Protein AF-W7B4Q8-F1 (afdb_monomer_lite)

Structure (mmCIF, N/CA/C/O backbone):
data_AF-W7B4Q8-F1
#
_entry.id   AF-W7B4Q8-F1
#
loop_
_atom_site.group_PDB
_atom_site.id
_atom_site.type_symbol
_atom_site.label_atom_id
_atom_site.label_alt_id
_atom_site.label_comp_id
_atom_site.label_asym_id
_atom_site.label_entity_id
_atom_site.label_seq_id
_atom_site.pdbx_PDB_ins_code
_atom_site.Cartn_x
_atom_site.Cartn_y
_atom_site.Cartn_z
_atom_site.occupancy
_atom_site.B_iso_or_equiv
_atom_site.auth_seq_id
_atom_site.auth_comp_id
_atom_site.auth_asym_id
_atom_site.auth_atom_id
_atom_site.pdbx_PDB_model_num
ATOM 1 N N . MET A 1 1 ? 32.541 -1.571 -43.844 1.00 81.00 1 MET A N 1
ATOM 2 C CA . MET A 1 1 ? 32.327 -0.349 -43.034 1.00 81.00 1 MET A CA 1
ATOM 3 C C . MET A 1 1 ? 30.845 -0.137 -42.718 1.00 81.00 1 MET A C 1
ATOM 5 O O . MET A 1 1 ? 30.501 -0.187 -41.549 1.00 81.00 1 MET A O 1
ATOM 9 N N . PHE A 1 2 ? 29.958 -0.037 -43.719 1.00 87.88 2 PHE A N 1
ATOM 10 C CA . PHE A 1 2 ? 28.498 0.097 -43.521 1.00 87.88 2 PHE A CA 1
ATOM 11 C C . PHE A 1 2 ? 27.864 -1.032 -42.681 1.00 87.88 2 PHE A C 1
ATOM 13 O O . PHE A 1 2 ? 27.073 -0.767 -41.786 1.00 87.88 2 PHE A O 1
ATOM 20 N N . TYR A 1 3 ? 28.285 -2.282 -42.897 1.00 91.50 3 TYR A N 1
ATOM 21 C CA . TYR A 1 3 ? 27.813 -3.447 -42.134 1.00 91.50 3 TYR A CA 1
ATOM 22 C C . TYR A 1 3 ? 28.062 -3.340 -40.616 1.00 91.50 3 TYR A C 1
ATOM 24 O O . TYR A 1 3 ? 27.183 -3.660 -39.825 1.00 91.50 3 TYR A O 1
ATOM 32 N N . TYR A 1 4 ? 29.221 -2.821 -40.196 1.00 93.00 4 TYR A N 1
ATOM 33 C CA . TYR A 1 4 ? 29.531 -2.632 -38.773 1.00 93.00 4 TYR A CA 1
ATOM 34 C C . TYR A 1 4 ? 28.688 -1.516 -38.139 1.00 93.00 4 TYR A C 1
ATOM 36 O O . TYR A 1 4 ? 28.281 -1.641 -36.988 1.00 93.00 4 TYR A O 1
ATOM 44 N N . ILE A 1 5 ? 28.375 -0.461 -38.901 1.00 92.69 5 ILE A N 1
ATOM 45 C CA . ILE A 1 5 ? 27.470 0.615 -38.464 1.00 92.69 5 ILE A CA 1
ATOM 46 C C . ILE A 1 5 ? 26.041 0.070 -38.306 1.00 92.69 5 ILE A C 1
ATOM 48 O O . ILE A 1 5 ? 25.386 0.357 -37.306 1.00 92.69 5 ILE A O 1
ATOM 52 N N . LEU A 1 6 ? 25.586 -0.773 -39.242 1.00 93.44 6 LEU A N 1
ATOM 53 C CA . LEU A 1 6 ? 24.279 -1.433 -39.180 1.00 93.44 6 LEU A CA 1
ATOM 54 C C . LEU A 1 6 ? 24.160 -2.355 -37.953 1.00 93.44 6 LEU A C 1
ATOM 56 O O . LEU A 1 6 ? 23.170 -2.288 -37.229 1.00 93.44 6 LEU A O 1
ATOM 60 N N . ILE A 1 7 ? 25.182 -3.178 -37.687 1.00 94.81 7 ILE A N 1
ATOM 61 C CA . ILE A 1 7 ? 25.222 -4.039 -36.494 1.00 94.81 7 ILE A CA 1
ATOM 62 C C . ILE A 1 7 ? 25.191 -3.196 -35.220 1.00 94.81 7 ILE A C 1
ATOM 64 O O . ILE A 1 7 ? 24.412 -3.492 -34.319 1.00 94.81 7 ILE A O 1
ATOM 68 N N . GLY A 1 8 ? 25.999 -2.134 -35.150 1.00 95.06 8 GLY A N 1
ATOM 69 C CA . GLY A 1 8 ? 26.011 -1.235 -33.996 1.00 95.06 8 GLY A CA 1
ATOM 70 C C . GLY A 1 8 ? 24.630 -0.638 -33.717 1.00 95.06 8 GLY A C 1
ATOM 71 O O . GLY A 1 8 ? 24.177 -0.646 -32.576 1.00 95.06 8 GLY A O 1
ATOM 72 N N . PHE A 1 9 ? 23.919 -0.204 -34.760 1.00 95.38 9 PHE A N 1
ATOM 73 C CA . PHE A 1 9 ? 22.564 0.333 -34.637 1.00 95.38 9 PHE A CA 1
ATOM 74 C C . PHE A 1 9 ? 21.558 -0.705 -34.111 1.00 95.38 9 PHE A C 1
ATOM 76 O O . PHE A 1 9 ? 20.783 -0.409 -33.201 1.00 95.38 9 PHE A O 1
ATOM 83 N N . ILE A 1 10 ? 21.610 -1.941 -34.620 1.00 95.50 10 ILE A N 1
ATOM 84 C CA . ILE A 1 10 ? 20.757 -3.044 -34.148 1.00 95.50 10 ILE A CA 1
ATOM 85 C C . ILE A 1 10 ? 21.024 -3.349 -32.667 1.00 95.50 10 ILE A C 1
ATOM 87 O O . ILE A 1 10 ? 20.081 -3.506 -31.892 1.00 95.50 10 ILE A O 1
ATOM 91 N N . VAL A 1 11 ? 22.293 -3.383 -32.250 1.00 95.56 11 VAL A N 1
ATOM 92 C CA . VAL A 1 11 ? 22.673 -3.625 -30.847 1.00 95.56 11 VAL A CA 1
ATOM 93 C C . VAL A 1 11 ? 22.140 -2.525 -29.925 1.00 95.56 11 VAL A C 1
ATOM 95 O O . VAL A 1 11 ? 21.620 -2.833 -28.854 1.00 95.56 11 VAL A O 1
ATOM 98 N N . VAL A 1 12 ? 22.203 -1.257 -30.343 1.00 95.38 12 VAL A N 1
ATOM 99 C CA . VAL A 1 12 ? 21.651 -0.132 -29.567 1.00 95.38 12 VAL A CA 1
ATOM 100 C C . VAL A 1 12 ? 20.137 -0.264 -29.393 1.00 95.38 12 VAL A C 1
ATOM 102 O O . VAL A 1 12 ? 19.634 -0.070 -28.288 1.00 95.38 12 VAL A O 1
ATOM 105 N N . ILE A 1 13 ? 19.408 -0.649 -30.444 1.00 94.75 13 ILE A N 1
ATOM 106 C CA . ILE A 1 13 ? 17.958 -0.871 -30.355 1.00 94.75 13 ILE A CA 1
ATOM 107 C C . ILE A 1 13 ? 17.641 -1.991 -29.358 1.00 94.75 13 ILE A C 1
ATOM 109 O O . ILE A 1 13 ? 16.792 -1.813 -28.485 1.00 94.75 13 ILE A O 1
ATOM 113 N N . ILE A 1 14 ? 18.344 -3.124 -29.440 1.00 94.94 14 ILE A N 1
ATOM 114 C CA . ILE A 1 14 ? 18.151 -4.250 -28.513 1.00 94.94 14 ILE A CA 1
ATOM 115 C C . ILE A 1 14 ? 18.424 -3.815 -27.068 1.00 94.94 14 ILE A C 1
ATOM 117 O O . ILE A 1 14 ? 17.655 -4.157 -26.170 1.00 94.94 14 ILE A O 1
ATOM 121 N N . ALA A 1 15 ? 19.478 -3.028 -26.842 1.00 93.62 15 ALA A N 1
ATOM 122 C CA . ALA A 1 15 ? 19.799 -2.507 -25.520 1.00 93.62 15 ALA A CA 1
ATOM 123 C C . ALA A 1 15 ? 18.676 -1.613 -24.963 1.00 93.62 15 ALA A C 1
ATOM 125 O O . ALA A 1 15 ? 18.305 -1.777 -23.803 1.00 93.62 15 ALA A O 1
ATOM 126 N N . LEU A 1 16 ? 18.089 -0.730 -25.781 1.00 92.62 16 LEU A N 1
ATOM 127 C CA . LEU A 1 16 ? 16.964 0.126 -25.374 1.00 92.62 16 LEU A CA 1
ATOM 128 C C . LEU A 1 16 ? 15.707 -0.678 -25.004 1.00 92.62 16 LEU A C 1
ATOM 130 O O . LEU A 1 16 ? 15.041 -0.370 -24.016 1.00 92.62 16 LEU A O 1
ATOM 134 N N . PHE A 1 17 ? 15.385 -1.733 -25.756 1.00 92.25 17 PHE A N 1
ATOM 135 C CA . PHE A 1 17 ? 14.271 -2.616 -25.396 1.00 92.25 17 PHE A CA 1
ATOM 136 C C . PHE A 1 17 ? 14.559 -3.414 -24.117 1.00 92.25 17 PHE A C 1
ATOM 138 O O . PHE A 1 17 ? 13.674 -3.572 -23.273 1.00 92.25 17 PHE A O 1
ATOM 145 N N . GLY A 1 18 ? 15.800 -3.879 -23.946 1.00 93.50 18 GLY A N 1
ATOM 146 C CA . GLY A 1 18 ? 16.230 -4.611 -22.757 1.00 93.50 18 GLY A CA 1
ATOM 147 C C . GLY A 1 18 ? 16.137 -3.775 -21.479 1.00 93.50 18 GLY A C 1
ATOM 148 O O . GLY A 1 18 ? 15.598 -4.246 -20.475 1.00 93.50 18 GLY A O 1
ATOM 149 N N . THR A 1 19 ? 16.595 -2.521 -21.517 1.00 91.31 19 THR A N 1
ATOM 150 C CA . THR A 1 19 ? 16.492 -1.608 -20.368 1.00 91.31 19 THR A CA 1
ATOM 151 C C . THR A 1 19 ? 15.037 -1.294 -20.029 1.00 91.31 19 THR A C 1
ATOM 153 O O . THR A 1 19 ? 14.667 -1.338 -18.855 1.00 91.31 19 THR A O 1
ATOM 156 N N . GLY A 1 20 ? 14.185 -1.070 -21.035 1.00 92.69 20 GLY A N 1
ATOM 157 C CA . GLY A 1 20 ? 12.750 -0.859 -20.833 1.00 92.69 20 GLY A CA 1
ATOM 158 C C . GLY A 1 20 ? 12.053 -2.049 -20.165 1.00 92.69 20 GLY A C 1
ATOM 159 O O . GLY A 1 20 ? 11.274 -1.860 -19.232 1.00 92.69 20 GLY A O 1
ATOM 160 N N . TYR A 1 21 ? 12.358 -3.280 -20.592 1.00 93.81 21 TYR A N 1
ATOM 161 C CA . TYR A 1 21 ? 11.802 -4.493 -19.979 1.00 93.81 21 TYR A CA 1
ATOM 162 C C . TYR A 1 21 ? 12.229 -4.651 -18.515 1.00 93.81 21 TYR A C 1
ATOM 164 O O . TYR A 1 21 ? 11.404 -4.970 -17.657 1.00 93.81 21 TYR A O 1
ATOM 172 N N . TRP A 1 22 ? 13.507 -4.403 -18.215 1.00 94.81 22 TRP A N 1
ATOM 173 C CA . TRP A 1 22 ? 14.025 -4.522 -16.854 1.00 94.81 22 TRP A CA 1
ATOM 174 C C . TRP A 1 22 ? 13.386 -3.504 -15.900 1.00 94.81 22 TRP A C 1
ATOM 176 O O . TRP A 1 22 ? 12.962 -3.876 -14.806 1.00 94.81 22 TRP A O 1
ATOM 186 N N . LEU A 1 23 ? 13.242 -2.246 -16.335 1.00 94.44 23 LEU A N 1
ATOM 187 C CA . LEU A 1 23 ? 12.561 -1.205 -15.558 1.00 94.44 23 LEU A CA 1
ATOM 188 C C . LEU A 1 23 ? 11.087 -1.542 -15.328 1.00 94.44 23 LEU A C 1
ATOM 190 O O . LEU A 1 23 ? 10.625 -1.476 -14.191 1.00 94.44 23 LEU A O 1
ATOM 194 N N . LYS A 1 24 ? 10.371 -1.984 -16.372 1.00 95.00 24 LYS A N 1
ATOM 195 C CA . LYS A 1 24 ? 8.979 -2.429 -16.239 1.00 95.00 24 LYS A CA 1
ATOM 196 C C . LYS A 1 24 ? 8.849 -3.516 -15.175 1.00 95.00 24 LYS A C 1
ATOM 198 O O . LYS A 1 24 ? 8.032 -3.388 -14.271 1.00 95.00 24 LYS A O 1
ATOM 203 N N . LYS A 1 25 ? 9.697 -4.547 -15.245 1.00 95.62 25 LYS A N 1
ATOM 204 C CA . LYS A 1 25 ? 9.692 -5.645 -14.274 1.00 95.62 25 LYS A CA 1
ATOM 205 C C . LYS A 1 25 ? 9.939 -5.152 -12.847 1.00 95.62 25 LYS A C 1
ATOM 207 O O . LYS A 1 25 ? 9.236 -5.582 -11.942 1.00 95.62 25 LYS A O 1
ATOM 212 N N . LYS A 1 26 ? 10.908 -4.252 -12.653 1.00 96.12 26 LYS A N 1
ATOM 213 C CA . LYS A 1 26 ? 11.238 -3.689 -11.338 1.00 96.12 26 LYS A CA 1
ATOM 214 C C . LYS A 1 26 ? 10.033 -2.996 -10.692 1.00 96.12 26 LYS A C 1
ATOM 216 O O . LYS A 1 26 ? 9.718 -3.295 -9.545 1.00 96.12 26 LYS A O 1
ATOM 221 N N . HIS A 1 27 ? 9.372 -2.100 -11.421 1.00 96.50 27 HIS A N 1
ATOM 222 C CA . HIS A 1 27 ? 8.223 -1.359 -10.895 1.00 96.50 27 HIS A CA 1
ATOM 223 C C . HIS A 1 27 ? 7.001 -2.263 -10.678 1.00 96.50 27 HIS A C 1
ATOM 225 O O . HIS A 1 27 ? 6.356 -2.183 -9.639 1.00 96.50 27 HIS A O 1
ATOM 231 N N . SER A 1 28 ? 6.735 -3.208 -11.591 1.00 94.12 28 SER A N 1
ATOM 232 C CA . SER A 1 28 ? 5.658 -4.190 -11.399 1.00 94.12 28 SER A CA 1
ATOM 233 C C . SER A 1 28 ? 5.841 -5.026 -10.130 1.00 94.12 28 SER A C 1
ATOM 235 O O . SER A 1 28 ? 4.867 -5.293 -9.437 1.00 94.12 28 SER A O 1
ATOM 237 N N . THR A 1 29 ? 7.075 -5.424 -9.795 1.00 96.81 29 THR A N 1
ATOM 238 C CA . THR A 1 29 ? 7.339 -6.126 -8.529 1.00 96.81 29 THR A CA 1
ATOM 239 C C . THR A 1 29 ? 7.046 -5.239 -7.320 1.00 96.81 29 THR A C 1
ATOM 241 O O . THR A 1 29 ? 6.386 -5.701 -6.396 1.00 96.81 29 THR A O 1
ATOM 244 N N . ARG A 1 30 ? 7.482 -3.971 -7.329 1.00 96.31 30 ARG A N 1
ATOM 245 C CA . ARG A 1 30 ? 7.247 -3.055 -6.202 1.00 96.31 30 ARG A CA 1
ATOM 246 C C . ARG A 1 30 ? 5.756 -2.790 -5.975 1.00 96.31 30 ARG A C 1
ATOM 248 O O . ARG A 1 30 ? 5.318 -2.816 -4.830 1.00 96.31 30 ARG A O 1
ATOM 255 N N . ILE A 1 31 ? 4.975 -2.590 -7.037 1.00 96.38 31 ILE A N 1
ATOM 256 C CA . ILE A 1 31 ? 3.518 -2.432 -6.913 1.00 96.38 31 ILE A CA 1
ATOM 257 C C . ILE A 1 31 ? 2.857 -3.691 -6.356 1.00 96.38 31 ILE A C 1
ATOM 259 O O . ILE A 1 31 ? 2.065 -3.574 -5.429 1.00 96.38 31 ILE A O 1
ATOM 263 N N . GLY A 1 32 ? 3.249 -4.883 -6.814 1.00 96.75 32 GLY A N 1
ATOM 264 C CA . GLY A 1 32 ? 2.717 -6.131 -6.258 1.00 96.75 32 GLY A CA 1
ATOM 265 C C . GLY A 1 32 ? 3.011 -6.309 -4.760 1.00 96.75 32 GLY A C 1
ATOM 266 O O . GLY A 1 32 ? 2.182 -6.831 -4.022 1.00 96.75 32 GLY A O 1
ATOM 267 N N . GLU A 1 33 ? 4.163 -5.835 -4.272 1.00 96.94 33 GLU A N 1
ATOM 268 C CA . GLU A 1 33 ? 4.466 -5.831 -2.831 1.00 96.94 33 GLU A CA 1
ATOM 269 C C . GLU A 1 33 ? 3.568 -4.862 -2.042 1.00 96.94 33 GLU A C 1
ATOM 271 O O . GLU A 1 33 ? 3.164 -5.171 -0.918 1.00 96.94 33 GLU A O 1
ATOM 276 N N . LEU A 1 34 ? 3.251 -3.694 -2.609 1.00 97.75 34 LEU A N 1
ATOM 277 C CA . LEU A 1 34 ? 2.350 -2.710 -1.996 1.00 97.75 34 LEU A CA 1
ATOM 278 C C . LEU A 1 34 ? 0.893 -3.194 -2.011 1.00 97.75 34 LEU A C 1
ATOM 280 O O . LEU A 1 34 ? 0.189 -3.034 -1.016 1.00 97.75 34 LEU A O 1
ATOM 284 N N . GLU A 1 35 ? 0.465 -3.847 -3.089 1.00 96.81 35 GLU A N 1
ATOM 285 C CA . GLU A 1 35 ? -0.845 -4.493 -3.194 1.00 96.81 35 GLU A CA 1
ATOM 286 C C . GLU A 1 35 ? -1.016 -5.580 -2.129 1.00 96.81 35 GLU A C 1
ATOM 288 O O . GLU A 1 35 ? -1.977 -5.548 -1.364 1.00 96.81 35 GLU A O 1
ATOM 293 N N . ALA A 1 36 ? -0.031 -6.472 -1.989 1.00 97.06 36 ALA A N 1
ATOM 294 C CA . ALA A 1 36 ? -0.052 -7.518 -0.968 1.00 97.06 36 ALA A CA 1
ATOM 295 C C . ALA A 1 36 ? -0.097 -6.944 0.461 1.00 97.06 36 ALA A C 1
ATOM 297 O O . ALA A 1 36 ? -0.761 -7.493 1.341 1.00 97.06 36 ALA A O 1
ATOM 298 N N . LYS A 1 37 ? 0.585 -5.816 0.714 1.00 96.44 37 LYS A N 1
ATOM 299 C CA . LYS A 1 37 ? 0.461 -5.094 1.992 1.00 96.44 37 LYS A CA 1
ATOM 300 C C . LYS A 1 37 ? -0.951 -4.543 2.201 1.00 96.44 37 LYS A C 1
ATOM 302 O O . LYS A 1 37 ? -1.470 -4.650 3.308 1.00 96.44 37 LYS A O 1
ATOM 307 N N . CYS A 1 38 ? -1.568 -3.969 1.168 1.00 95.81 38 CYS A N 1
ATOM 308 C CA . CYS A 1 38 ? -2.947 -3.479 1.223 1.00 95.81 38 CYS A CA 1
ATOM 309 C C . CYS A 1 38 ? -3.934 -4.606 1.559 1.00 95.81 38 CYS A C 1
ATOM 311 O O . CYS A 1 38 ? -4.741 -4.462 2.478 1.00 95.81 38 CYS A O 1
ATOM 313 N N . GLU A 1 39 ? -3.822 -5.742 0.864 1.00 94.88 39 GLU A N 1
ATOM 314 C CA . GLU A 1 39 ? -4.624 -6.944 1.114 1.00 94.88 39 GLU A CA 1
ATOM 315 C C . GLU A 1 39 ? -4.457 -7.420 2.561 1.00 94.88 39 GLU A C 1
ATOM 317 O O . GLU A 1 39 ? -5.442 -7.593 3.278 1.00 94.88 39 GLU A O 1
ATOM 322 N N . HIS A 1 40 ? -3.215 -7.500 3.050 1.00 95.25 40 HIS A N 1
ATOM 323 C CA . HIS A 1 40 ? -2.968 -7.889 4.434 1.00 95.25 40 HIS A CA 1
ATOM 324 C C . HIS A 1 40 ? -3.647 -6.947 5.443 1.00 95.25 40 HIS A C 1
ATOM 326 O O . HIS A 1 40 ? -4.257 -7.426 6.402 1.00 95.25 40 HIS A O 1
ATOM 332 N N . LEU A 1 41 ? -3.558 -5.625 5.251 1.00 94.44 41 LEU A N 1
ATOM 333 C CA . LEU A 1 41 ? -4.194 -4.651 6.147 1.00 94.44 41 LEU A CA 1
ATOM 334 C C . LEU A 1 41 ? -5.726 -4.757 6.126 1.00 94.44 41 LEU A C 1
ATOM 336 O O . LEU A 1 41 ? -6.367 -4.547 7.157 1.00 94.44 41 LEU A O 1
ATOM 340 N N . ARG A 1 42 ? -6.310 -5.100 4.976 1.00 91.19 42 ARG A N 1
ATOM 341 C CA . ARG A 1 42 ? -7.754 -5.302 4.803 1.00 91.19 42 ARG A CA 1
ATOM 342 C C . ARG A 1 42 ? -8.262 -6.551 5.517 1.00 91.19 42 ARG A C 1
ATOM 344 O O . ARG A 1 42 ? -9.346 -6.519 6.094 1.00 91.19 42 ARG A O 1
ATOM 351 N N . ASP A 1 43 ? -7.461 -7.609 5.522 1.00 92.62 43 ASP A N 1
ATOM 352 C CA . ASP A 1 43 ? -7.791 -8.889 6.154 1.00 92.62 43 ASP A CA 1
ATOM 353 C C . ASP A 1 43 ? -7.668 -8.871 7.687 1.00 92.62 43 ASP A C 1
ATOM 355 O O . ASP A 1 43 ? -8.006 -9.850 8.361 1.00 92.62 43 ASP A O 1
ATOM 359 N N . LEU A 1 44 ? -7.192 -7.769 8.276 1.00 91.00 44 LEU A N 1
ATOM 360 C CA . LEU A 1 44 ? -7.120 -7.639 9.727 1.00 91.00 44 LEU A CA 1
ATOM 361 C C . LEU A 1 44 ? -8.535 -7.688 10.342 1.00 91.00 44 LEU A C 1
ATOM 363 O O . LEU A 1 44 ? -9.409 -6.910 9.949 1.00 91.00 44 LEU A O 1
ATOM 367 N N . PRO A 1 45 ? -8.780 -8.536 11.362 1.00 88.00 45 PRO A N 1
ATOM 368 C CA . PRO A 1 45 ? -10.113 -8.775 11.923 1.00 88.00 45 PRO A CA 1
ATOM 369 C C . PRO A 1 45 ? -10.564 -7.656 12.885 1.00 88.00 45 PRO A C 1
ATOM 371 O O . PRO A 1 45 ? -10.970 -7.902 14.023 1.00 88.00 45 PRO A O 1
ATOM 374 N N . VAL A 1 46 ? -10.499 -6.394 12.449 1.00 88.88 46 VAL A N 1
ATOM 375 C CA . VAL A 1 46 ? -10.808 -5.214 13.276 1.00 88.88 46 VAL A CA 1
ATOM 376 C C . VAL A 1 46 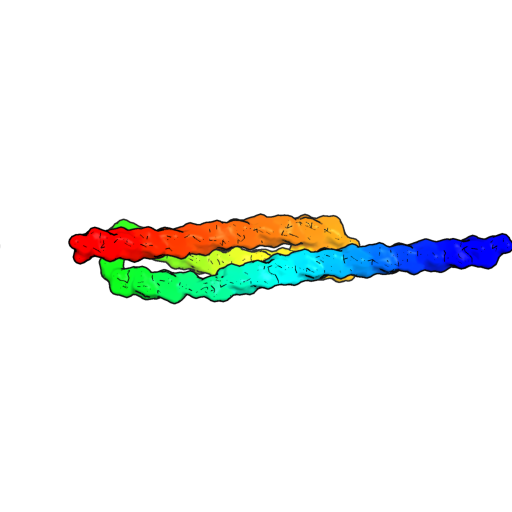? -12.270 -5.214 13.730 1.00 88.88 46 VAL A C 1
ATOM 378 O O . VAL A 1 46 ? -12.562 -4.912 14.887 1.00 88.88 46 VAL A O 1
ATOM 381 N N . ILE A 1 47 ? -13.198 -5.618 12.857 1.00 86.44 47 ILE A N 1
ATOM 382 C CA . ILE A 1 47 ? -14.627 -5.739 13.191 1.00 86.44 47 ILE A CA 1
ATOM 383 C C . ILE A 1 47 ? -14.875 -6.788 14.280 1.00 86.44 47 ILE A C 1
ATOM 385 O O . ILE A 1 47 ? -15.727 -6.577 15.152 1.00 86.44 47 ILE A O 1
ATOM 389 N N . ASP A 1 48 ? -14.134 -7.895 14.267 1.00 87.31 48 ASP A N 1
ATOM 390 C CA . ASP A 1 48 ? -14.271 -8.938 15.284 1.00 87.31 48 ASP A CA 1
ATOM 391 C C . ASP A 1 48 ? -13.771 -8.441 16.642 1.00 87.31 48 ASP A C 1
ATOM 393 O O . ASP A 1 48 ? -14.444 -8.643 17.656 1.00 87.31 48 ASP A O 1
ATOM 397 N N . GLU A 1 49 ? -12.639 -7.732 16.673 1.00 86.06 49 GLU A N 1
ATOM 398 C CA . GLU A 1 49 ? -12.109 -7.109 17.893 1.00 86.06 49 GLU A CA 1
ATOM 399 C C . GLU A 1 49 ? -13.056 -6.031 18.442 1.00 86.06 49 GLU A C 1
ATOM 401 O O . GLU A 1 49 ? -13.396 -6.050 19.629 1.00 86.06 49 GLU A O 1
ATOM 406 N N . LEU A 1 50 ? -13.594 -5.158 17.581 1.00 86.88 50 LEU A N 1
ATOM 407 C CA . LEU A 1 50 ? -14.641 -4.200 17.960 1.00 86.88 50 LEU A CA 1
ATOM 408 C C . LEU A 1 50 ? -15.862 -4.923 18.558 1.00 86.88 50 LEU A C 1
ATOM 410 O O . LEU A 1 50 ? -16.405 -4.525 19.592 1.00 86.88 50 LEU A O 1
ATOM 414 N N . SER A 1 51 ? -16.286 -6.031 17.951 1.00 84.81 51 SER A N 1
ATOM 415 C CA . SER A 1 51 ? -17.436 -6.808 18.419 1.00 84.81 51 SER A CA 1
ATOM 416 C C . SER A 1 51 ? -17.191 -7.490 19.770 1.00 84.81 51 SER A C 1
ATOM 418 O O . SER A 1 51 ? -18.135 -7.634 20.551 1.00 84.81 51 SER A O 1
ATOM 420 N N . LYS A 1 52 ? -15.951 -7.893 20.084 1.00 83.81 52 LYS A N 1
ATOM 421 C CA . LYS A 1 52 ? -15.581 -8.441 21.403 1.00 83.81 52 LYS A CA 1
ATOM 422 C C . LYS A 1 52 ? -15.713 -7.385 22.497 1.00 83.81 52 LYS A C 1
ATOM 424 O O . LYS A 1 52 ? -16.355 -7.654 23.510 1.00 83.81 52 LYS A O 1
ATOM 429 N N . VAL A 1 53 ? -15.178 -6.184 22.274 1.00 79.88 53 VAL A N 1
ATOM 430 C CA . VAL A 1 53 ? -15.217 -5.095 23.265 1.00 79.88 53 VAL A CA 1
ATOM 431 C C . VAL A 1 53 ? -16.637 -4.573 23.481 1.00 79.88 53 VAL A C 1
ATOM 433 O O . VAL A 1 53 ? -17.019 -4.316 24.618 1.00 79.88 53 VAL A O 1
ATOM 436 N N . LYS A 1 54 ? -17.471 -4.514 22.434 1.00 76.44 54 LYS A N 1
ATOM 437 C CA . LYS A 1 54 ? -18.885 -4.106 22.548 1.00 76.44 54 LYS A CA 1
ATOM 438 C C . LYS A 1 54 ? -19.721 -4.996 23.480 1.00 76.44 54 LYS A C 1
ATOM 440 O O . LYS A 1 54 ? -20.748 -4.557 23.988 1.00 76.44 54 LYS A O 1
ATOM 445 N N . LYS A 1 55 ? -19.327 -6.259 23.688 1.00 73.44 55 LYS A N 1
ATOM 446 C CA . LYS A 1 55 ? -20.020 -7.161 24.630 1.00 73.44 55 LYS A CA 1
ATOM 447 C C . LYS A 1 55 ? -19.842 -6.728 26.083 1.00 73.44 55 LYS A C 1
ATOM 449 O O . LYS A 1 55 ? -20.660 -7.097 26.926 1.00 73.44 55 LYS A O 1
ATOM 454 N N . LEU A 1 56 ? -18.801 -5.953 26.377 1.00 74.50 56 LEU A N 1
ATOM 455 C CA . LEU A 1 56 ? -18.679 -5.264 27.650 1.00 74.50 56 LEU A CA 1
ATOM 456 C C . LEU A 1 56 ? -19.735 -4.159 27.680 1.00 74.50 56 LEU A C 1
ATOM 458 O O . LEU A 1 56 ? -19.941 -3.461 26.690 1.00 74.50 56 LEU A O 1
ATOM 462 N N . LYS A 1 57 ? -20.440 -4.001 28.801 1.00 69.38 57 LYS A N 1
ATOM 463 C CA . LYS A 1 57 ? -21.428 -2.927 28.968 1.00 69.38 57 LYS A CA 1
ATOM 464 C C . LYS A 1 57 ? -20.702 -1.584 29.101 1.00 69.38 57 LYS A C 1
ATOM 466 O O . LYS A 1 57 ? -20.555 -1.072 30.206 1.00 69.38 57 LYS A O 1
ATOM 471 N N . LEU A 1 58 ? -20.210 -1.050 27.983 1.00 78.19 58 LEU A N 1
ATOM 472 C CA . LEU A 1 58 ? -19.578 0.264 27.912 1.00 78.19 58 LEU A CA 1
ATOM 473 C C . LEU A 1 58 ? -20.597 1.330 28.332 1.00 78.19 58 LEU A C 1
ATOM 475 O O . LEU A 1 58 ? -21.766 1.250 27.959 1.00 78.19 58 LEU A O 1
ATOM 479 N N . THR A 1 59 ? -20.167 2.322 29.111 1.00 77.50 59 THR A N 1
ATOM 480 C CA . THR A 1 59 ? -21.048 3.399 29.583 1.00 77.50 59 THR A CA 1
ATOM 481 C C . THR A 1 59 ? -20.307 4.728 29.622 1.00 77.50 59 THR A C 1
ATOM 483 O O . THR A 1 59 ? -19.201 4.819 30.160 1.00 77.50 59 THR A O 1
ATOM 486 N N . GLY A 1 60 ? -20.935 5.789 29.114 1.00 84.88 60 GLY A N 1
ATOM 487 C CA . GLY A 1 60 ? -20.433 7.156 29.257 1.00 84.88 60 GLY A CA 1
ATOM 488 C C . GLY A 1 60 ? -19.232 7.454 28.355 1.00 84.88 60 GLY A C 1
ATOM 489 O O . GLY A 1 60 ? -19.398 7.690 27.162 1.00 84.88 60 GLY A O 1
ATOM 490 N N . GLN A 1 61 ? -18.021 7.517 28.923 1.00 80.31 61 GLN A N 1
ATOM 491 C CA . GLN A 1 61 ? -16.807 7.884 28.172 1.00 80.31 61 GLN A CA 1
ATOM 492 C C . GLN A 1 61 ? -16.262 6.738 27.304 1.00 80.31 61 GLN A C 1
ATOM 494 O O . GLN A 1 61 ? -15.795 6.992 26.197 1.00 80.31 61 GLN A O 1
ATOM 499 N N . THR A 1 62 ? -16.361 5.487 27.762 1.00 83.00 62 THR A N 1
ATOM 500 C CA . THR A 1 62 ? -15.870 4.314 27.015 1.00 83.00 62 THR A CA 1
ATOM 501 C C . THR A 1 62 ? -16.710 4.011 25.775 1.00 83.00 62 THR A C 1
ATOM 503 O O . THR A 1 62 ? -16.172 3.592 24.757 1.00 83.00 62 THR A O 1
ATOM 506 N N . GLU A 1 63 ? -18.012 4.295 25.824 1.00 85.31 63 GLU A N 1
ATOM 507 C CA . GLU A 1 63 ? -18.919 4.182 24.676 1.00 85.31 63 GLU A CA 1
ATOM 508 C C . GLU A 1 63 ? -18.567 5.193 23.575 1.00 85.31 63 GLU A C 1
ATOM 510 O O . GLU A 1 63 ? -18.450 4.823 22.411 1.00 85.31 63 GLU A O 1
ATOM 515 N N . LYS A 1 64 ? -18.292 6.455 23.937 1.00 87.19 64 LYS A N 1
ATOM 516 C CA . LYS A 1 64 ? -17.842 7.474 22.971 1.00 87.19 64 LYS A CA 1
ATOM 517 C C . LYS A 1 64 ? -16.522 7.098 22.302 1.00 87.19 64 LYS A C 1
ATOM 519 O O . LYS A 1 64 ? -16.358 7.322 21.106 1.00 87.19 64 LYS A O 1
ATOM 524 N N . LEU A 1 65 ? -15.591 6.532 23.069 1.00 87.81 65 LEU A N 1
ATOM 525 C CA . LEU A 1 65 ? -14.307 6.076 22.545 1.00 87.81 65 LEU A CA 1
ATOM 526 C C . LEU A 1 65 ? -14.495 4.908 21.566 1.00 87.81 65 LEU A C 1
ATOM 528 O O . LEU A 1 65 ? -13.929 4.921 20.476 1.00 87.81 65 LEU A O 1
ATOM 532 N N . PHE A 1 66 ? -15.367 3.958 21.905 1.00 88.56 66 PHE A N 1
ATOM 533 C CA . PHE A 1 66 ? -15.715 2.847 21.026 1.00 88.56 66 PHE A CA 1
ATOM 534 C C . PHE A 1 66 ? -16.337 3.305 19.703 1.00 88.56 66 PHE A C 1
ATOM 536 O O . PHE A 1 66 ? -15.915 2.857 18.637 1.00 88.56 66 PHE A O 1
ATOM 543 N N . GLU A 1 67 ? -17.294 4.232 19.753 1.00 89.75 67 GLU A N 1
ATOM 544 C CA . GLU A 1 67 ? -17.891 4.798 18.539 1.00 89.75 67 GLU A CA 1
ATOM 545 C C . GLU A 1 67 ? -16.861 5.573 17.704 1.00 89.75 67 GLU A C 1
ATOM 547 O O . GLU A 1 67 ? -16.900 5.504 16.477 1.00 8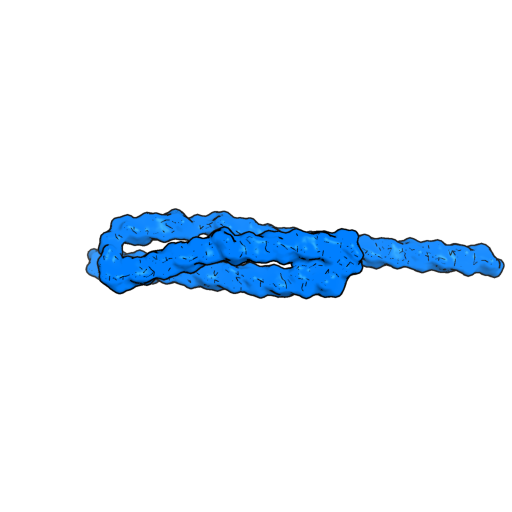9.75 67 GLU A O 1
ATOM 552 N N . SER A 1 68 ? -15.881 6.236 18.335 1.00 91.50 68 SER A N 1
ATOM 553 C CA . SER A 1 68 ? -14.794 6.889 17.594 1.00 91.50 68 SER A CA 1
ATOM 554 C C . SER A 1 68 ? -13.927 5.886 16.828 1.00 91.50 68 SER A C 1
ATOM 556 O O . SER A 1 68 ? -13.671 6.094 15.647 1.00 91.50 68 SER A O 1
ATOM 558 N N . TRP A 1 69 ? -13.564 4.752 17.438 1.00 93.56 69 TRP A N 1
ATOM 559 C CA . TRP A 1 69 ? -12.824 3.690 16.751 1.00 93.56 69 TRP A CA 1
ATOM 560 C C . TRP A 1 69 ? -13.634 3.051 15.627 1.00 93.56 69 TRP A C 1
ATOM 562 O O . TRP A 1 69 ? -13.089 2.767 14.562 1.00 93.56 69 TRP A O 1
ATOM 572 N N . ARG A 1 70 ? -14.942 2.858 15.839 1.00 91.56 70 ARG A N 1
ATOM 573 C CA . ARG A 1 70 ? -15.854 2.369 14.800 1.00 91.56 70 ARG A CA 1
ATOM 574 C C . ARG A 1 70 ? -15.901 3.331 13.614 1.00 91.56 70 ARG A C 1
ATOM 576 O O . ARG A 1 70 ? -15.825 2.876 12.479 1.00 91.56 70 ARG A O 1
ATOM 583 N N . SER A 1 71 ? -15.990 4.633 13.877 1.00 93.56 71 SER A N 1
ATOM 584 C CA . SER A 1 71 ? -15.975 5.669 12.842 1.00 93.56 71 SER A CA 1
ATOM 585 C C . SER A 1 71 ? -14.638 5.731 12.105 1.00 93.56 71 SER A C 1
ATOM 587 O O . SER A 1 71 ? -14.637 5.880 10.889 1.00 93.56 71 SER A O 1
ATOM 589 N N . SER A 1 72 ? -13.508 5.600 12.804 1.00 93.88 72 SER A N 1
ATOM 590 C CA . SER A 1 72 ? -12.188 5.560 12.163 1.00 93.88 72 SER A CA 1
ATOM 591 C C . SER A 1 72 ? -12.036 4.335 11.266 1.00 93.88 72 SER A C 1
ATOM 593 O O . SER A 1 72 ? -11.540 4.453 10.153 1.00 93.88 72 SER A O 1
ATOM 595 N N . TRP A 1 73 ? -12.502 3.164 11.710 1.00 95.31 73 TRP A N 1
ATOM 596 C CA . TRP A 1 73 ? -12.521 1.978 10.855 1.00 95.31 73 TRP A CA 1
ATOM 597 C C . TRP A 1 73 ? -13.419 2.160 9.626 1.00 95.31 73 TRP A C 1
ATOM 599 O O . TRP A 1 73 ? -13.043 1.756 8.528 1.00 95.31 73 TRP A O 1
ATOM 609 N N . ASP A 1 74 ? -14.587 2.784 9.793 1.00 94.81 74 ASP A N 1
ATOM 610 C CA . ASP A 1 74 ? -15.488 3.087 8.680 1.00 94.81 74 ASP A CA 1
ATOM 611 C C . ASP A 1 74 ? -14.826 4.019 7.654 1.00 94.81 74 ASP A C 1
ATOM 613 O O . ASP A 1 74 ? -14.881 3.744 6.458 1.00 94.81 74 ASP A O 1
ATOM 617 N N . GLU A 1 75 ? -14.111 5.054 8.103 1.00 95.44 75 GLU A N 1
ATOM 618 C CA . GLU A 1 75 ? -13.329 5.938 7.230 1.00 95.44 75 GLU A CA 1
ATOM 619 C C . GLU A 1 75 ? -12.220 5.180 6.482 1.00 95.44 75 GLU A C 1
ATOM 621 O O . GLU A 1 75 ? -12.077 5.334 5.267 1.00 95.44 75 GLU A O 1
ATOM 626 N N . ILE A 1 76 ? -11.469 4.314 7.173 1.00 95.25 76 ILE A N 1
ATOM 627 C CA . ILE A 1 76 ? -10.439 3.477 6.538 1.00 95.25 76 ILE A CA 1
ATOM 628 C C . ILE A 1 76 ? -11.065 2.608 5.440 1.00 95.25 76 ILE A C 1
ATOM 630 O O . ILE A 1 76 ? -10.574 2.573 4.312 1.00 95.25 76 ILE A O 1
ATOM 634 N N . SER A 1 77 ? -12.172 1.939 5.766 1.00 94.31 77 SER A N 1
ATOM 635 C CA . SER A 1 77 ? -12.836 0.974 4.891 1.00 94.31 77 SER A CA 1
ATOM 636 C C . SER A 1 77 ? -13.491 1.619 3.669 1.00 94.31 77 SER A C 1
ATOM 638 O O . SER A 1 77 ? -13.382 1.114 2.554 1.00 94.31 77 SER A O 1
ATOM 640 N N . THR A 1 78 ? -14.180 2.742 3.872 1.00 95.56 78 THR A N 1
ATOM 641 C CA . THR A 1 78 ? -15.042 3.356 2.851 1.00 95.56 78 THR A CA 1
ATOM 642 C C . THR A 1 78 ? -14.362 4.452 2.044 1.00 95.56 78 THR A C 1
ATOM 644 O O . THR A 1 78 ? -14.900 4.853 1.012 1.00 95.56 78 THR A O 1
ATOM 647 N N . LYS A 1 79 ? -13.201 4.939 2.493 1.00 95.62 79 LYS A N 1
ATOM 648 C CA . LYS A 1 79 ? -12.479 6.031 1.839 1.00 95.62 79 LYS A CA 1
ATOM 649 C C . LYS A 1 79 ? -11.018 5.689 1.581 1.00 95.62 79 LYS A C 1
ATOM 651 O O . LYS A 1 79 ? -10.608 5.666 0.430 1.00 95.62 79 LYS A O 1
ATOM 656 N N . LEU A 1 80 ? -10.246 5.356 2.619 1.00 94.81 80 LEU A N 1
ATOM 657 C CA . LEU A 1 80 ? -8.797 5.185 2.452 1.00 94.81 80 LEU A CA 1
ATOM 658 C C . LEU A 1 80 ? -8.429 3.970 1.593 1.00 94.81 80 LEU A C 1
ATOM 660 O O . LEU A 1 80 ? -7.547 4.085 0.748 1.00 94.81 80 LEU A O 1
ATOM 664 N N . PHE A 1 81 ? -9.088 2.820 1.768 1.00 95.00 81 PHE A N 1
ATOM 665 C CA . PHE A 1 81 ? -8.838 1.666 0.896 1.00 95.00 81 PHE A CA 1
ATOM 666 C C . PHE A 1 81 ? -9.228 1.927 -0.569 1.00 95.00 81 PHE A C 1
ATOM 668 O O . PHE A 1 81 ? -8.398 1.636 -1.430 1.00 95.00 81 PHE A O 1
ATOM 675 N N . PRO A 1 82 ? -10.410 2.497 -0.879 1.00 96.38 82 PRO A N 1
ATOM 676 C CA . PRO A 1 82 ? -10.726 2.937 -2.238 1.00 96.38 82 PRO A CA 1
ATOM 677 C C . PRO A 1 82 ? -9.703 3.912 -2.833 1.00 96.38 82 PRO A C 1
ATOM 679 O O . PRO A 1 82 ? -9.293 3.731 -3.977 1.00 96.38 82 PRO A O 1
ATOM 682 N N . ASP A 1 83 ? -9.242 4.897 -2.056 1.00 97.06 83 ASP A N 1
ATOM 683 C CA . ASP A 1 83 ? -8.227 5.853 -2.513 1.00 97.06 83 ASP A CA 1
ATOM 684 C C . ASP A 1 83 ? -6.903 5.132 -2.850 1.00 97.06 83 ASP A C 1
ATOM 686 O O . ASP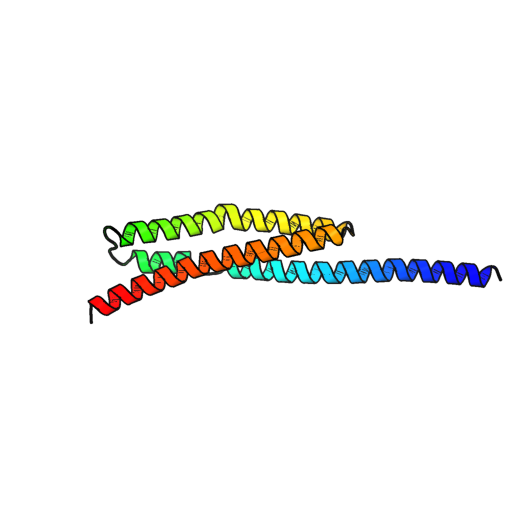 A 1 83 ? -6.269 5.425 -3.864 1.00 97.06 83 ASP A O 1
ATOM 690 N N . VAL A 1 84 ? -6.484 4.150 -2.034 1.00 97.12 84 VAL A N 1
ATOM 691 C CA . VAL A 1 84 ? -5.299 3.315 -2.316 1.00 97.12 84 VAL A CA 1
ATOM 692 C C . VAL A 1 84 ? -5.477 2.522 -3.611 1.00 97.12 84 VAL A C 1
ATOM 694 O O . VAL A 1 84 ? -4.554 2.483 -4.421 1.00 97.12 84 VAL A O 1
ATOM 697 N N . GLU A 1 85 ? -6.641 1.903 -3.830 1.00 96.12 85 GLU A N 1
ATOM 698 C CA . GLU A 1 85 ? -6.926 1.148 -5.059 1.00 96.12 85 GLU A CA 1
ATOM 699 C C . GLU A 1 85 ? -6.846 2.035 -6.310 1.00 96.12 85 GLU A C 1
ATOM 701 O O . GLU A 1 85 ? -6.289 1.614 -7.325 1.00 96.12 85 GLU A O 1
ATOM 706 N N . GLU A 1 86 ? -7.328 3.279 -6.239 1.00 97.19 86 GLU A N 1
ATOM 707 C CA . GLU A 1 86 ? -7.226 4.231 -7.350 1.00 97.19 86 GLU A CA 1
ATOM 708 C C . GLU A 1 86 ? -5.762 4.537 -7.705 1.00 97.19 86 GLU A C 1
ATOM 710 O O . GLU A 1 86 ? -5.373 4.486 -8.877 1.00 97.19 86 GLU A O 1
ATOM 715 N N . VAL A 1 87 ? -4.922 4.816 -6.702 1.00 97.50 87 VAL A N 1
ATOM 716 C CA . VAL A 1 87 ? -3.494 5.088 -6.931 1.00 97.50 87 VAL A CA 1
ATOM 717 C C . VAL A 1 87 ? -2.770 3.838 -7.438 1.00 97.50 87 VAL A C 1
ATOM 719 O O . VAL A 1 87 ? -1.905 3.945 -8.308 1.00 97.50 87 VAL A O 1
ATOM 722 N N . LEU A 1 88 ? -3.153 2.647 -6.973 1.00 97.38 88 LEU A N 1
ATOM 723 C CA . LEU A 1 88 ? -2.581 1.375 -7.421 1.00 97.38 88 LEU A CA 1
ATOM 724 C C . LEU A 1 88 ? -2.849 1.143 -8.912 1.00 97.38 88 LEU A C 1
ATOM 726 O O . LEU A 1 88 ? -1.916 0.885 -9.676 1.00 97.38 88 LEU A O 1
ATOM 730 N N . LEU A 1 89 ? -4.090 1.368 -9.354 1.00 97.00 89 LEU A N 1
ATOM 731 C CA . LEU A 1 89 ? -4.459 1.327 -10.771 1.00 97.00 89 LEU A CA 1
ATOM 732 C C . LEU A 1 89 ? -3.681 2.363 -11.600 1.00 97.00 89 LEU A C 1
ATOM 734 O O . LEU A 1 89 ? -3.197 2.057 -12.694 1.00 97.00 89 LEU A O 1
ATOM 738 N N . ASN A 1 90 ? -3.522 3.586 -11.086 1.00 97.12 90 ASN A N 1
ATOM 739 C CA . ASN A 1 90 ? -2.743 4.632 -11.754 1.00 97.12 90 ASN A CA 1
ATOM 740 C C . ASN A 1 90 ? -1.267 4.245 -11.911 1.00 97.12 90 ASN A C 1
ATOM 742 O O . ASN A 1 90 ? -0.701 4.403 -13.002 1.00 97.12 90 ASN A O 1
ATOM 746 N N . ALA A 1 91 ? -0.668 3.669 -10.870 1.00 97.19 91 ALA A N 1
ATOM 747 C CA . ALA A 1 91 ? 0.706 3.195 -10.901 1.00 97.19 91 ALA A CA 1
ATOM 748 C C . ALA A 1 91 ? 0.897 2.096 -11.954 1.00 97.19 91 ALA A C 1
ATOM 750 O O . ALA A 1 91 ? 1.815 2.171 -12.776 1.00 97.19 91 ALA A O 1
ATOM 751 N N . GLU A 1 92 ? -0.003 1.110 -12.005 1.00 95.62 92 GLU A N 1
ATOM 752 C CA . GLU A 1 92 ? 0.026 0.054 -13.019 1.00 95.62 92 GLU A CA 1
ATOM 753 C C . GLU A 1 92 ? -0.081 0.607 -14.444 1.00 95.62 92 GLU A C 1
ATOM 755 O O . GLU A 1 92 ? 0.665 0.192 -15.342 1.00 95.62 92 GLU A O 1
ATOM 760 N N . MET A 1 93 ? -0.971 1.578 -14.670 1.00 96.88 93 MET A N 1
ATOM 761 C CA . MET A 1 93 ? -1.085 2.260 -15.960 1.00 96.88 93 MET A CA 1
ATOM 762 C C . MET A 1 93 ? 0.212 2.986 -16.329 1.00 96.88 93 MET A C 1
ATOM 764 O O . MET A 1 93 ? 0.695 2.855 -17.460 1.00 96.88 93 MET A O 1
ATOM 768 N N . ASN A 1 94 ? 0.822 3.706 -15.385 1.00 96.44 94 ASN A N 1
ATOM 769 C CA . ASN A 1 94 ? 2.083 4.410 -15.604 1.00 96.44 94 ASN A CA 1
ATOM 770 C C . ASN A 1 94 ? 3.233 3.445 -15.928 1.00 96.44 94 ASN A C 1
ATOM 772 O O . ASN A 1 94 ? 4.007 3.707 -16.855 1.00 96.44 94 ASN A O 1
ATOM 776 N N . ILE A 1 95 ? 3.306 2.291 -15.262 1.00 95.06 95 ILE A N 1
ATOM 777 C CA . ILE A 1 95 ? 4.273 1.226 -15.572 1.00 95.06 95 ILE A CA 1
ATOM 778 C C . ILE A 1 95 ? 4.057 0.688 -16.989 1.00 95.06 95 ILE A C 1
ATOM 780 O O . ILE A 1 95 ? 5.011 0.544 -17.760 1.00 95.06 95 ILE A O 1
ATOM 784 N N . ASN A 1 96 ? 2.805 0.417 -17.363 1.00 94.38 96 ASN A N 1
ATOM 785 C CA . ASN A 1 96 ? 2.466 -0.095 -18.689 1.00 94.38 96 ASN A CA 1
ATOM 786 C C . ASN A 1 96 ? 2.767 0.910 -19.808 1.00 94.38 96 ASN A C 1
ATOM 788 O O . ASN A 1 96 ? 3.169 0.504 -20.899 1.00 94.38 96 ASN A O 1
ATOM 792 N N . HIS A 1 97 ? 2.647 2.208 -19.531 1.00 95.25 97 HIS A N 1
ATOM 793 C CA . HIS A 1 97 ? 2.992 3.291 -20.453 1.00 95.25 97 HIS A CA 1
ATOM 794 C C . HIS A 1 97 ? 4.478 3.694 -20.409 1.00 95.25 97 HIS A C 1
ATOM 796 O O . HIS A 1 97 ? 4.845 4.707 -21.005 1.00 95.25 97 HIS A O 1
ATOM 802 N N . TYR A 1 98 ? 5.340 2.924 -19.729 1.00 93.06 98 TYR A N 1
ATOM 803 C CA . TYR A 1 98 ? 6.773 3.214 -19.562 1.00 93.06 98 TYR A CA 1
ATOM 804 C C . TYR A 1 98 ? 7.053 4.579 -18.893 1.00 93.06 98 TYR A C 1
ATOM 806 O O . TYR A 1 98 ? 8.141 5.144 -19.021 1.00 93.06 98 TYR A O 1
ATOM 814 N N . ARG A 1 99 ? 6.083 5.115 -18.140 1.00 94.69 99 ARG A N 1
ATOM 815 C CA . ARG A 1 99 ? 6.184 6.361 -17.364 1.00 94.69 99 ARG A CA 1
ATOM 816 C C . ARG A 1 99 ? 6.741 6.075 -15.970 1.00 94.69 99 ARG A C 1
ATOM 818 O O . ARG A 1 99 ? 6.093 6.320 -14.958 1.00 94.69 99 ARG A O 1
ATOM 825 N N . PHE A 1 100 ? 7.969 5.566 -15.919 1.00 93.75 100 PHE A N 1
ATOM 826 C CA . PHE A 1 100 ? 8.599 5.105 -14.674 1.00 93.75 100 PHE A CA 1
ATOM 827 C C . PHE A 1 100 ? 8.777 6.203 -13.617 1.00 93.75 100 PHE A C 1
ATOM 829 O O . PHE A 1 100 ? 8.722 5.922 -12.423 1.00 93.75 100 PHE A O 1
ATOM 836 N N . GLY A 1 101 ? 8.951 7.460 -14.042 1.00 94.50 101 GLY A N 1
ATOM 837 C CA . GLY A 1 101 ? 9.006 8.599 -13.122 1.00 94.50 101 GLY A CA 1
ATOM 838 C C . GLY A 1 101 ? 7.702 8.776 -12.341 1.00 94.50 101 GLY A C 1
ATOM 839 O O . GLY A 1 101 ? 7.742 8.853 -11.119 1.00 94.50 101 GLY A O 1
ATOM 840 N N . SER A 1 102 ? 6.561 8.761 -13.036 1.00 96.12 102 SER A N 1
ATOM 841 C CA . SER A 1 102 ? 5.232 8.837 -12.415 1.00 96.12 102 SER A CA 1
ATOM 842 C C . SER A 1 102 ? 4.926 7.591 -11.589 1.00 96.12 102 SER A C 1
ATOM 844 O O . SER A 1 102 ? 4.534 7.725 -10.443 1.00 96.12 102 SER A O 1
ATOM 846 N N . ALA A 1 103 ? 5.247 6.396 -12.102 1.00 95.81 103 ALA A N 1
ATOM 847 C CA . ALA A 1 103 ? 5.095 5.158 -11.334 1.00 95.81 103 ALA A CA 1
ATOM 848 C C . ALA A 1 103 ? 5.862 5.202 -10.001 1.00 95.81 103 ALA A C 1
ATOM 850 O O . ALA A 1 103 ? 5.358 4.751 -8.984 1.00 95.81 103 ALA A O 1
ATOM 851 N N . THR A 1 104 ? 7.059 5.798 -9.976 1.00 96.75 104 THR A N 1
ATOM 852 C CA . THR A 1 104 ? 7.827 5.963 -8.730 1.00 96.75 104 THR A CA 1
ATOM 853 C C . THR A 1 104 ? 7.129 6.899 -7.739 1.00 96.75 104 THR A C 1
ATOM 855 O O . THR A 1 104 ? 7.235 6.689 -6.533 1.00 96.75 104 THR A O 1
ATOM 858 N N . GLN A 1 105 ? 6.460 7.947 -8.230 1.00 97.62 105 GLN A N 1
ATOM 859 C CA . GLN A 1 105 ? 5.684 8.860 -7.387 1.00 97.62 105 GLN A CA 1
ATOM 860 C C . GLN A 1 105 ? 4.483 8.127 -6.792 1.00 97.62 105 GLN A C 1
ATOM 862 O O . GLN A 1 105 ? 4.369 8.085 -5.572 1.00 97.62 105 GLN A O 1
ATOM 867 N N . ASP A 1 106 ? 3.701 7.446 -7.632 1.00 97.50 106 ASP A N 1
ATOM 868 C CA . ASP A 1 106 ? 2.540 6.669 -7.192 1.00 97.50 106 ASP A CA 1
ATOM 869 C C . ASP A 1 106 ? 2.941 5.586 -6.170 1.00 97.50 106 ASP A C 1
ATOM 871 O O . ASP A 1 106 ? 2.293 5.426 -5.142 1.00 97.50 106 ASP A O 1
ATOM 875 N N . GLU A 1 107 ? 4.057 4.877 -6.390 1.00 97.19 107 GLU A N 1
ATOM 876 C CA . GLU A 1 107 ? 4.587 3.888 -5.439 1.00 97.19 107 GLU A CA 1
ATOM 877 C C . GLU A 1 107 ? 4.928 4.501 -4.067 1.00 97.19 107 GLU A C 1
ATOM 879 O O . GLU A 1 107 ? 4.728 3.860 -3.036 1.00 97.19 107 GLU A O 1
ATOM 884 N N . ASN A 1 108 ? 5.469 5.723 -4.037 1.00 97.69 108 ASN A N 1
ATOM 885 C CA . ASN A 1 108 ? 5.796 6.403 -2.781 1.00 97.69 108 ASN A CA 1
ATOM 886 C C . ASN A 1 108 ? 4.536 6.906 -2.069 1.00 97.69 108 ASN A C 1
ATOM 888 O O . ASN A 1 108 ? 4.469 6.843 -0.842 1.00 97.69 108 ASN A O 1
ATOM 892 N N . ASP A 1 109 ? 3.553 7.385 -2.828 1.00 97.44 109 ASP A N 1
ATOM 893 C CA . ASP A 1 109 ? 2.270 7.828 -2.291 1.00 97.44 109 ASP A CA 1
ATOM 894 C C . ASP A 1 109 ? 1.515 6.636 -1.684 1.00 97.44 109 ASP A C 1
ATOM 896 O O . ASP A 1 109 ? 1.095 6.698 -0.528 1.00 97.44 109 ASP A O 1
ATOM 900 N N . LEU A 1 110 ? 1.467 5.500 -2.391 1.00 98.06 110 LEU A N 1
ATOM 901 C CA . LEU A 1 110 ? 0.928 4.233 -1.883 1.00 98.06 110 LEU A CA 1
ATOM 902 C C . LEU A 1 110 ? 1.602 3.803 -0.580 1.00 98.06 110 LEU A C 1
ATOM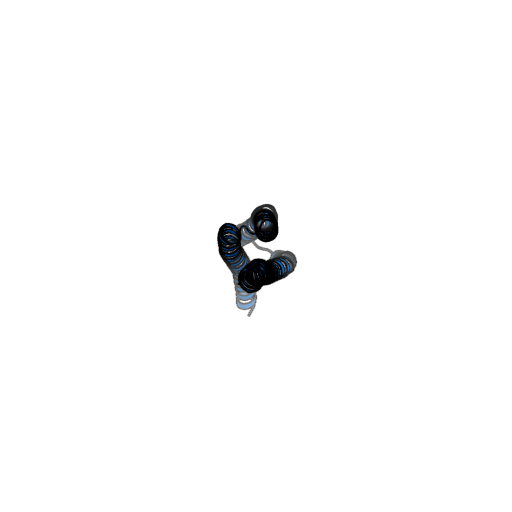 904 O O . LEU A 1 110 ? 0.925 3.435 0.377 1.00 98.06 110 LEU A O 1
ATOM 908 N N . GLU A 1 111 ? 2.931 3.866 -0.514 1.00 97.69 111 GLU A N 1
ATOM 909 C CA . GLU A 1 111 ? 3.675 3.514 0.695 1.00 97.69 111 GLU A CA 1
ATOM 910 C C . GLU A 1 111 ? 3.277 4.402 1.888 1.00 97.69 111 GLU A C 1
ATOM 912 O O . GLU A 1 111 ? 3.034 3.892 2.982 1.00 97.69 111 GLU A O 1
ATOM 917 N N . GLN A 1 112 ? 3.125 5.713 1.681 1.00 97.88 112 GLN A N 1
ATOM 918 C CA . GLN A 1 112 ? 2.682 6.638 2.731 1.00 97.88 112 GLN A CA 1
ATOM 919 C C . GLN A 1 112 ? 1.228 6.401 3.156 1.00 97.88 112 GLN A C 1
ATOM 921 O O . GLN A 1 112 ? 0.916 6.440 4.353 1.00 97.88 112 GLN A O 1
ATOM 926 N N . MET A 1 113 ? 0.337 6.140 2.198 1.00 97.31 113 MET A N 1
ATOM 927 C CA . MET A 1 113 ? -1.068 5.834 2.467 1.00 97.31 113 MET A CA 1
ATOM 928 C C . MET A 1 113 ? -1.199 4.547 3.284 1.00 97.31 113 MET A C 1
ATOM 930 O O . MET A 1 113 ? -1.887 4.541 4.304 1.00 97.31 113 MET A O 1
ATOM 934 N N . LEU A 1 114 ? -0.475 3.489 2.909 1.00 97.56 114 LEU A N 1
ATOM 935 C CA . LEU A 1 114 ? -0.471 2.221 3.640 1.00 97.56 114 LEU A CA 1
ATOM 936 C C . LEU A 1 114 ? 0.083 2.374 5.057 1.00 97.56 114 LEU A C 1
ATOM 938 O O . LEU A 1 114 ? -0.527 1.867 5.993 1.00 97.56 114 LEU A O 1
ATOM 942 N N . VAL A 1 115 ? 1.169 3.130 5.246 1.00 97.31 115 VAL A N 1
ATOM 943 C CA . VAL A 1 115 ? 1.694 3.444 6.590 1.00 97.31 115 VAL A CA 1
ATOM 944 C C . VAL A 1 115 ? 0.663 4.211 7.423 1.00 97.31 115 VAL A C 1
ATOM 946 O O . VAL A 1 115 ? 0.533 3.990 8.628 1.00 97.31 115 VAL A O 1
ATOM 949 N N . THR A 1 116 ? -0.094 5.115 6.802 1.00 96.44 116 THR A N 1
ATOM 950 C CA . THR A 1 116 ? -1.147 5.875 7.488 1.00 96.44 116 THR A CA 1
ATOM 951 C C . THR A 1 116 ? -2.282 4.956 7.931 1.00 96.44 116 THR A C 1
ATOM 953 O O . THR A 1 116 ? -2.669 4.990 9.100 1.00 96.44 116 THR A O 1
ATOM 956 N N . ILE A 1 117 ? -2.762 4.096 7.031 1.00 96.56 117 ILE A N 1
ATOM 957 C CA . ILE A 1 117 ? -3.801 3.103 7.317 1.00 96.56 117 ILE A CA 1
ATOM 958 C C . ILE A 1 117 ? -3.337 2.153 8.425 1.00 96.56 117 ILE A C 1
ATOM 960 O O . ILE A 1 117 ? -4.039 1.980 9.419 1.00 96.56 117 ILE A O 1
ATOM 964 N N . GLU A 1 118 ? -2.135 1.590 8.305 1.00 96.50 118 GLU A N 1
ATOM 965 C CA . GLU A 1 118 ? -1.554 0.687 9.300 1.00 96.50 118 GLU A CA 1
ATOM 966 C C . GLU A 1 118 ? -1.499 1.339 10.688 1.00 96.50 118 GLU A C 1
ATOM 968 O O . GLU A 1 118 ? -1.910 0.736 11.682 1.00 96.50 118 GLU A O 1
ATOM 973 N N . ASN A 1 119 ? -1.054 2.595 10.772 1.00 96.25 119 ASN A N 1
ATOM 974 C CA . ASN A 1 119 ? -1.015 3.327 12.035 1.00 96.25 119 ASN A CA 1
ATOM 975 C C . ASN A 1 119 ? -2.410 3.527 12.639 1.00 96.25 119 ASN A C 1
ATOM 977 O O . ASN A 1 119 ? -2.579 3.329 13.844 1.00 96.25 119 ASN A O 1
ATOM 981 N N . GLN A 1 120 ? -3.412 3.887 11.834 1.00 95.12 120 GLN A N 1
ATOM 982 C CA . GLN A 1 120 ? -4.783 4.064 12.321 1.00 95.12 120 GLN A CA 1
ATOM 983 C C . GLN A 1 120 ? -5.398 2.737 12.788 1.00 95.12 120 GLN A C 1
ATOM 985 O O . GLN A 1 120 ? -6.011 2.687 13.857 1.00 95.12 120 GLN A O 1
ATOM 990 N N . ILE A 1 121 ? -5.174 1.644 12.053 1.00 94.81 121 ILE A N 1
ATOM 991 C CA . ILE A 1 121 ? -5.610 0.302 12.464 1.00 94.81 121 ILE A CA 1
ATOM 992 C C . ILE A 1 121 ? -4.953 -0.087 13.791 1.00 94.81 121 ILE A C 1
ATOM 994 O O . ILE A 1 121 ? -5.635 -0.515 14.724 1.00 94.81 121 ILE A O 1
ATOM 998 N N . ASN A 1 122 ? -3.641 0.111 13.917 1.00 94.62 122 ASN A N 1
ATOM 999 C CA . ASN A 1 122 ? -2.910 -0.192 15.144 1.00 94.62 122 ASN A CA 1
ATOM 1000 C C . ASN A 1 122 ? -3.402 0.642 16.336 1.00 94.62 122 ASN A C 1
ATOM 1002 O O . ASN A 1 122 ? -3.507 0.116 17.444 1.00 94.62 122 ASN A O 1
ATOM 1006 N N . GLN A 1 123 ? -3.752 1.915 16.129 1.00 93.38 123 GLN A N 1
ATOM 1007 C CA . GLN A 1 123 ? -4.359 2.751 17.170 1.00 93.38 123 GLN A CA 1
ATOM 1008 C C . GLN A 1 123 ? -5.704 2.191 17.646 1.00 93.38 123 GLN A C 1
ATOM 1010 O O . GLN A 1 123 ? -5.935 2.119 18.854 1.00 93.38 123 GLN A O 1
ATOM 1015 N N . ILE A 1 124 ? -6.561 1.747 16.721 1.00 92.69 124 ILE A N 1
ATOM 1016 C CA . ILE A 1 124 ? -7.842 1.108 17.052 1.00 92.69 124 ILE A CA 1
ATOM 1017 C C . ILE A 1 124 ? -7.601 -0.171 17.863 1.00 92.69 124 ILE A C 1
ATOM 1019 O O . ILE A 1 124 ? -8.138 -0.322 18.960 1.00 92.69 124 IL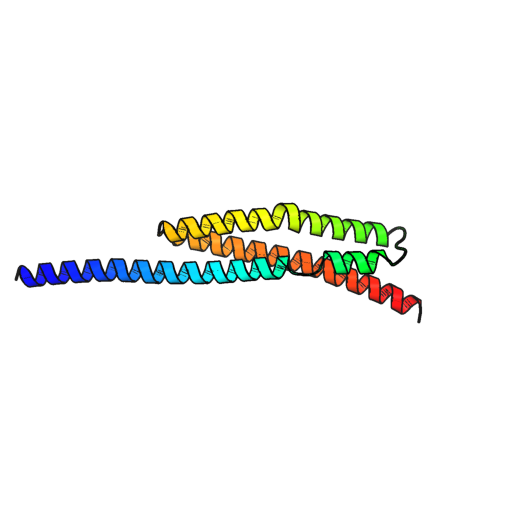E A O 1
ATOM 1023 N N . LEU A 1 125 ? -6.758 -1.079 17.365 1.00 91.44 125 LEU A N 1
ATOM 1024 C CA . LEU A 1 125 ? -6.497 -2.371 18.008 1.00 91.44 125 LEU A CA 1
ATOM 1025 C C . LEU A 1 125 ? -5.864 -2.224 19.397 1.00 91.44 125 LEU A C 1
ATOM 1027 O O . LEU A 1 125 ? -6.256 -2.925 20.333 1.00 91.44 125 LEU A O 1
ATOM 1031 N N . ASN A 1 126 ? -4.908 -1.307 19.555 1.00 91.75 126 ASN A N 1
ATOM 1032 C CA . ASN A 1 126 ? -4.280 -1.045 20.848 1.00 91.75 126 ASN A CA 1
ATOM 1033 C C . ASN A 1 126 ? -5.268 -0.413 21.832 1.00 91.75 126 ASN A C 1
ATOM 1035 O O . ASN A 1 126 ? -5.348 -0.866 22.972 1.00 91.75 126 ASN A O 1
ATOM 1039 N N . GLY A 1 127 ? -6.076 0.552 21.385 1.00 89.00 127 GLY A N 1
ATOM 1040 C CA . GLY A 1 127 ? -7.113 1.157 22.216 1.00 89.00 127 GLY A CA 1
ATOM 1041 C C . GLY A 1 127 ? -8.135 0.133 22.721 1.00 89.00 127 GLY A C 1
ATOM 1042 O O . GLY A 1 127 ? -8.463 0.109 23.910 1.00 89.00 127 GLY A O 1
ATOM 1043 N N . LEU A 1 128 ? -8.576 -0.780 21.849 1.00 88.38 128 LEU A N 1
ATOM 1044 C CA . LEU A 1 128 ? -9.472 -1.879 22.219 1.00 88.38 128 LEU A CA 1
ATOM 1045 C C . LEU A 1 128 ? -8.846 -2.810 23.269 1.00 88.38 128 LEU A C 1
ATOM 1047 O O . LEU A 1 128 ? -9.506 -3.164 24.250 1.00 88.38 128 LEU A O 1
ATOM 1051 N N . ARG A 1 129 ? -7.568 -3.175 23.099 1.00 87.38 129 ARG A N 1
ATOM 1052 C CA . ARG A 1 129 ? -6.822 -4.015 24.053 1.00 87.38 129 ARG A CA 1
ATOM 1053 C C . ARG A 1 129 ? -6.640 -3.344 25.411 1.00 87.38 129 ARG A C 1
ATOM 1055 O O . ARG A 1 129 ? -6.814 -4.002 26.435 1.00 87.38 129 ARG A O 1
ATOM 1062 N N . GLU A 1 130 ? -6.305 -2.057 25.440 1.00 87.00 130 GLU A N 1
ATOM 1063 C CA . GLU A 1 130 ? -6.172 -1.301 26.689 1.00 87.00 130 GLU A CA 1
ATOM 1064 C C . GLU A 1 130 ? -7.496 -1.235 27.453 1.00 87.00 130 GLU A C 1
ATOM 1066 O O . GLU A 1 130 ? -7.519 -1.429 28.671 1.00 87.00 130 GLU A O 1
ATOM 1071 N N . LEU A 1 131 ? -8.609 -1.034 26.741 1.00 84.56 131 LEU A N 1
ATOM 1072 C CA . LEU A 1 131 ? -9.933 -0.987 27.352 1.00 84.56 131 LEU A CA 1
ATOM 1073 C C . LEU A 1 131 ? -10.312 -2.342 27.966 1.00 84.56 131 LEU A C 1
ATOM 1075 O O . LEU A 1 131 ? -10.737 -2.377 29.122 1.00 84.56 131 LEU A O 1
ATOM 1079 N N . LEU A 1 132 ? -10.065 -3.449 27.257 1.00 82.25 132 LEU A N 1
ATOM 1080 C CA . LEU A 1 132 ? -10.232 -4.813 27.782 1.00 82.25 132 LEU A CA 1
ATOM 1081 C C . LEU A 1 132 ? -9.403 -5.048 29.051 1.00 82.25 132 LEU A C 1
ATOM 1083 O O . LEU A 1 132 ? -9.945 -5.448 30.080 1.00 82.25 132 LEU A O 1
ATOM 1087 N N . ALA A 1 133 ? -8.107 -4.732 29.007 1.00 82.69 133 ALA A N 1
ATOM 1088 C CA . ALA A 1 133 ? -7.207 -4.918 30.143 1.00 82.69 133 ALA A CA 1
ATOM 1089 C C . ALA A 1 133 ? -7.604 -4.060 31.359 1.00 82.69 133 ALA A C 1
ATOM 1091 O O . ALA A 1 133 ? -7.389 -4.460 32.506 1.00 82.69 133 ALA A O 1
ATOM 1092 N N . SER A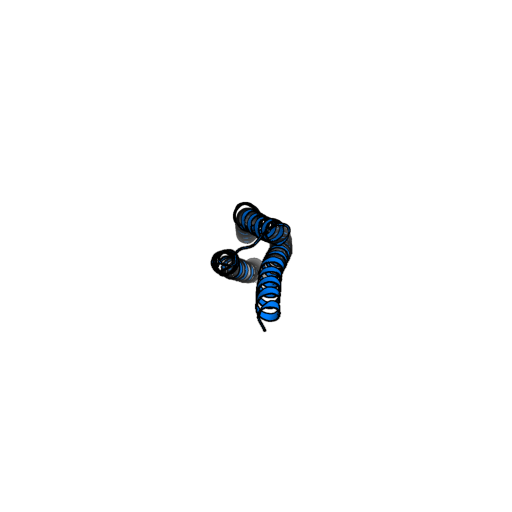 1 134 ? -8.174 -2.874 31.129 1.00 78.06 134 SER A N 1
ATOM 1093 C CA . SER A 1 134 ? -8.644 -1.989 32.198 1.00 78.06 134 SER A CA 1
ATOM 1094 C C . SER A 1 134 ? -9.884 -2.528 32.917 1.00 78.06 134 SER A C 1
ATOM 1096 O O . SER A 1 134 ? -10.018 -2.332 34.123 1.00 78.06 134 SER A O 1
ATOM 1098 N N . GLU A 1 135 ? -10.761 -3.236 32.203 1.00 72.75 135 GLU A N 1
ATOM 1099 C CA . GLU A 1 135 ? -11.950 -3.867 32.779 1.00 72.75 135 GLU A CA 1
ATOM 1100 C C . GLU A 1 135 ? -11.586 -5.161 33.520 1.00 72.75 135 GLU A C 1
ATOM 1102 O O . GLU A 1 135 ? -12.056 -5.372 34.636 1.00 72.75 135 GLU A O 1
ATOM 1107 N N . GLU A 1 136 ? -10.665 -5.973 32.988 1.00 69.88 136 GLU A N 1
ATOM 1108 C CA . GLU A 1 136 ? -10.180 -7.178 33.682 1.00 69.88 136 GLU A CA 1
ATOM 1109 C C . GLU A 1 136 ? -9.490 -6.843 35.014 1.00 69.88 136 GLU A C 1
ATOM 1111 O O . GLU A 1 136 ? -9.739 -7.500 36.025 1.00 69.88 136 GLU A O 1
ATOM 1116 N N . LYS A 1 137 ? -8.677 -5.777 35.055 1.00 69.56 137 LYS A N 1
ATOM 1117 C CA . LYS A 1 137 ? -7.992 -5.331 36.281 1.00 69.56 137 LYS A CA 1
ATOM 1118 C C . LYS A 1 137 ? -8.919 -4.747 37.346 1.00 69.56 137 LYS A C 1
ATOM 1120 O O . LYS A 1 137 ? -8.528 -4.716 38.504 1.00 69.56 137 LYS A O 1
ATOM 1125 N N . LYS A 1 138 ? -10.111 -4.255 36.990 1.00 58.44 138 LYS A N 1
ATOM 1126 C CA . LYS A 1 138 ? -11.101 -3.779 37.979 1.00 58.44 138 LYS A CA 1
ATOM 1127 C C . LYS A 1 138 ? -11.848 -4.927 38.662 1.00 58.44 138 LYS A C 1
ATOM 1129 O O . LYS A 1 138 ? -12.457 -4.704 39.705 1.00 58.44 138 LYS A O 1
ATOM 1134 N N . CYS A 1 139 ? -11.842 -6.117 38.064 1.00 50.12 139 CYS A N 1
ATOM 1135 C CA . CYS A 1 139 ? -12.518 -7.304 38.585 1.00 50.12 139 CYS A CA 1
ATOM 1136 C C . CYS A 1 139 ? -11.594 -8.271 39.350 1.00 50.12 139 CYS A C 1
ATOM 1138 O O . CYS A 1 139 ? -12.104 -9.259 39.880 1.00 50.12 139 CYS A O 1
ATOM 1140 N N . ALA A 1 140 ? -10.285 -8.000 39.418 1.00 46.00 140 ALA A N 1
ATOM 1141 C CA . ALA A 1 140 ? -9.304 -8.727 40.231 1.00 46.00 140 ALA A CA 1
ATOM 1142 C C . ALA A 1 140 ? -8.941 -7.929 41.491 1.00 46.00 140 ALA A C 1
ATOM 1144 O O . ALA A 1 140 ? -8.782 -8.567 42.556 1.00 46.00 140 ALA A O 1
#

Secondary structure (DSSP, 8-state):
-HHHHHHHHHHHHHHHHHHHHHHHHHHHHHHHHHHHHHHHHHTS-HHHHHHHHHTS---THHHHHHHHHHHHHHHIIIIIHHHHHHHHHHHHHHHHTT-HHHHHHHHHHHHHHHHHHHHHHHHHHHHHHHHHHHHHHH--

InterPro domains:
  IPR010379 Septation ring formation regulator EzrA [PF06160] (5-138)

pLDDT: mean 91.0, std 8.79, range [46.0, 98.06]

Radius of gyration: 24.32 Å; chains: 1; bounding box: 54×18×84 Å

Organism: NCBI:txid1265818

Sequence (140 aa):
MFYYILIGFIVVIIALFGTGYWLKKKHSTRIGELEAKCEHLRDLPVIDELSKVKKLKLTGQTEKLFESWRSSWDEISTKLFPDVEEVLLNAEMNINHYRFGSATQDENDLEQMLVTIENQINQILNGLRELLASEEKKCA

Foldseek 3Di:
DVVVVVVVVVVVVVVVVVVLVVLLVVLVVLLVVLVVLLVVLVPPVLVVLLVVLVVPPDDDPRVVVSVVLVVLVVCCVVPLSVVLVVLSVVLNVCSVVSVSVSNVVSSVVSVVSSVVSVVSSVVSNVSSVVSVVVVVVVVD